Protein AF-A0A9D6L780-F1 (afdb_monomer)

Secondary structure (DSSP, 8-state):
-HHHHHHHHSTTPEEEEEEEEEETTEEEEEEEEE-TTS-EEEEEEETTS-EE--

Sequence (54 aa):
AVRQALEKKYPKAKIRVAEKVTEGASVGYEFKVTTAEGKKAEVKFDASGKEMPL

Solvent-accessible surface area (backbone atoms only — not comparable to full-atom values): 3108 Å² total; per-residue (Å²): 87,40,70,59,40,49,41,72,75,40,55,82,36,46,77,76,45,79,44,82,44,74,59,90,94,45,57,34,38,38,35,36,32,32,37,72,87,67,47,78,48,74,51,26,21,36,75,76,26,48,80,46,85,124

Structure (mmCIF, N/CA/C/O backbone):
data_AF-A0A9D6L780-F1
#
_entry.id   AF-A0A9D6L780-F1
#
loop_
_atom_site.group_PDB
_atom_site.id
_atom_site.type_symbol
_atom_site.label_atom_id
_atom_site.label_alt_id
_atom_site.label_comp_id
_atom_site.label_asym_id
_atom_site.label_entity_id
_atom_site.label_seq_id
_atom_site.pdbx_PDB_ins_code
_atom_site.Cartn_x
_atom_site.Cartn_y
_atom_site.Cartn_z
_atom_site.occupancy
_atom_site.B_iso_or_equiv
_atom_site.auth_seq_id
_atom_site.auth_comp_id
_atom_site.auth_asym_id
_atom_site.auth_atom_id
_atom_site.pdbx_PDB_model_num
ATOM 1 N N . ALA A 1 1 ? 8.443 -5.727 0.867 1.00 95.12 1 ALA A N 1
ATOM 2 C CA . ALA A 1 1 ? 8.716 -4.310 1.172 1.00 95.12 1 ALA A CA 1
ATOM 3 C C . ALA A 1 1 ? 7.449 -3.448 1.117 1.00 95.12 1 ALA A C 1
ATOM 5 O O . ALA A 1 1 ? 7.053 -2.924 2.148 1.00 95.12 1 ALA A O 1
ATOM 6 N N . VAL A 1 2 ? 6.739 -3.393 -0.017 1.00 97.50 2 VAL A N 1
ATOM 7 C CA . VAL A 1 2 ? 5.519 -2.573 -0.216 1.00 97.50 2 VAL A CA 1
ATOM 8 C C . VAL A 1 2 ? 4.466 -2.703 0.891 1.00 97.50 2 VAL A C 1
ATOM 10 O O . VAL A 1 2 ? 4.036 -1.698 1.443 1.00 97.50 2 VAL A O 1
ATOM 13 N N . ARG A 1 3 ? 4.090 -3.928 1.288 1.00 97.62 3 ARG A N 1
ATOM 14 C CA . ARG A 1 3 ? 3.121 -4.137 2.382 1.00 97.62 3 ARG A CA 1
ATOM 15 C C . ARG A 1 3 ? 3.553 -3.465 3.693 1.00 97.62 3 ARG A C 1
ATOM 17 O O . ARG A 1 3 ? 2.726 -2.848 4.350 1.00 97.62 3 ARG A O 1
ATOM 24 N N . GLN A 1 4 ? 4.830 -3.578 4.062 1.00 98.25 4 GLN A N 1
ATOM 25 C CA . 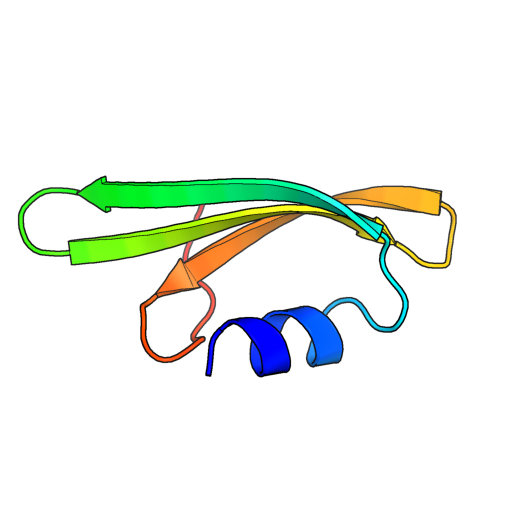GLN A 1 4 ? 5.358 -2.965 5.287 1.00 98.25 4 GLN A CA 1
ATOM 26 C C . GLN A 1 4 ? 5.376 -1.436 5.176 1.00 98.25 4 GLN A C 1
ATOM 28 O O . GLN A 1 4 ? 5.049 -0.754 6.141 1.00 98.25 4 GLN A O 1
ATOM 33 N N . ALA A 1 5 ? 5.713 -0.896 4.000 1.00 98.38 5 ALA A N 1
ATOM 34 C CA . ALA A 1 5 ? 5.664 0.542 3.746 1.00 98.38 5 ALA A CA 1
ATOM 35 C C . ALA A 1 5 ? 4.231 1.088 3.863 1.00 98.38 5 ALA A C 1
ATOM 37 O O . ALA A 1 5 ? 4.007 2.093 4.538 1.00 98.38 5 ALA A O 1
ATOM 38 N N . LEU A 1 6 ? 3.256 0.377 3.288 1.00 98.25 6 LEU A N 1
ATOM 39 C CA . LEU A 1 6 ? 1.842 0.725 3.382 1.00 98.25 6 LEU A CA 1
ATOM 40 C C . LEU A 1 6 ? 1.338 0.676 4.831 1.00 98.25 6 LEU A C 1
ATOM 42 O O . LEU A 1 6 ? 0.700 1.621 5.282 1.00 98.25 6 LEU A O 1
ATOM 46 N N . GLU A 1 7 ? 1.655 -0.388 5.574 1.00 98.06 7 GLU A N 1
ATOM 47 C CA . GLU A 1 7 ? 1.263 -0.541 6.981 1.00 98.06 7 GLU A CA 1
ATOM 48 C C . GLU A 1 7 ? 1.907 0.523 7.881 1.00 98.06 7 GLU A C 1
ATOM 50 O O . GLU A 1 7 ? 1.246 1.065 8.764 1.00 98.06 7 GLU A O 1
ATOM 55 N N . LYS A 1 8 ? 3.171 0.881 7.623 1.00 98.25 8 LYS A N 1
ATOM 56 C CA . LYS A 1 8 ? 3.868 1.957 8.338 1.00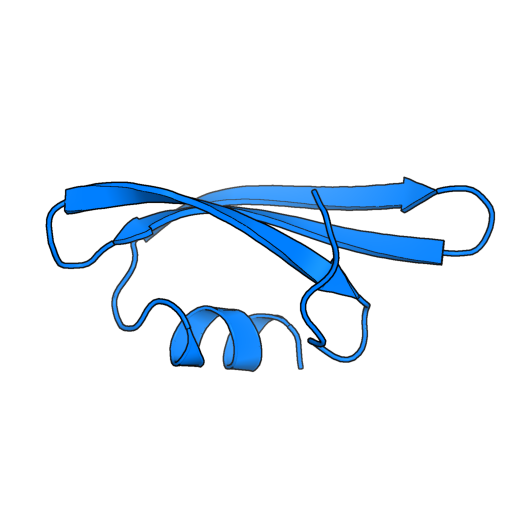 98.25 8 LYS A CA 1
ATOM 57 C C . LYS A 1 8 ? 3.239 3.324 8.067 1.00 98.25 8 LYS A C 1
ATOM 59 O O . LYS A 1 8 ? 3.133 4.128 8.989 1.00 98.25 8 LYS A O 1
ATOM 64 N N . LYS A 1 9 ? 2.845 3.601 6.818 1.00 97.69 9 LYS A N 1
ATOM 65 C CA . LYS A 1 9 ? 2.246 4.887 6.432 1.00 97.69 9 LYS A CA 1
ATOM 66 C C . LYS A 1 9 ? 0.791 5.013 6.889 1.00 97.69 9 LYS A C 1
ATOM 68 O O . LYS A 1 9 ? 0.378 6.079 7.335 1.00 97.69 9 LYS A O 1
ATOM 73 N N . TYR A 1 10 ? 0.029 3.928 6.797 1.00 97.81 10 TYR A N 1
ATOM 74 C CA . TYR A 1 10 ? -1.391 3.884 7.125 1.00 97.81 10 TYR A CA 1
ATOM 75 C C . TYR A 1 10 ? -1.687 2.731 8.095 1.00 97.81 10 TYR A C 1
ATOM 77 O O . TYR A 1 10 ? -2.322 1.738 7.717 1.00 97.81 10 TYR A O 1
ATOM 85 N N . PRO A 1 11 ? -1.245 2.840 9.360 1.00 98.06 11 PRO A N 1
ATOM 86 C CA . PRO A 1 11 ? -1.461 1.789 10.342 1.00 98.06 11 PRO A CA 1
ATOM 87 C C . PRO A 1 11 ? -2.957 1.520 10.517 1.00 98.06 11 PRO A C 1
ATOM 89 O O . PRO A 1 11 ? -3.764 2.443 10.644 1.00 98.06 11 PRO A O 1
ATOM 92 N N . LYS A 1 12 ? -3.325 0.232 10.523 1.00 97.19 12 LYS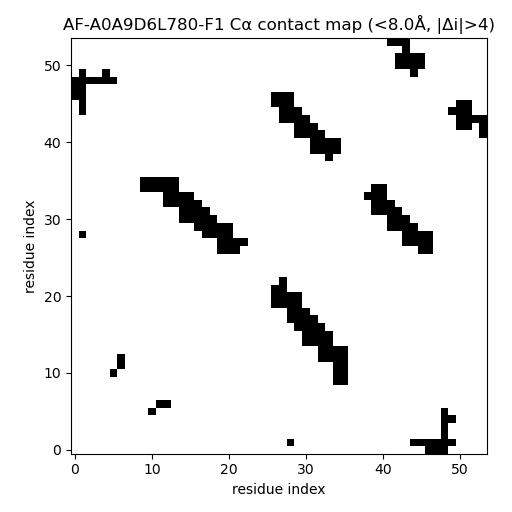 A N 1
ATOM 93 C CA . LYS A 1 12 ? -4.714 -0.259 10.644 1.00 97.19 12 LYS A CA 1
ATOM 94 C C . LYS A 1 12 ? -5.662 0.190 9.522 1.00 97.19 12 LYS A C 1
ATOM 96 O O . LYS A 1 12 ? -6.877 0.041 9.659 1.00 97.19 12 LYS A O 1
ATOM 101 N N . ALA A 1 13 ? -5.148 0.732 8.421 1.00 98.19 13 ALA A N 1
ATOM 102 C CA . ALA A 1 13 ? -5.997 1.119 7.308 1.00 98.19 13 ALA A CA 1
ATOM 103 C C . ALA A 1 13 ? -6.598 -0.096 6.597 1.00 98.19 13 ALA A C 1
ATOM 105 O O . ALA A 1 13 ? -5.985 -1.158 6.478 1.00 98.19 13 ALA A O 1
ATOM 106 N N . LYS A 1 14 ? -7.814 0.082 6.084 1.00 98.38 14 LYS A N 1
ATOM 107 C CA . LYS A 1 14 ? -8.479 -0.906 5.236 1.00 98.38 14 LYS A CA 1
ATOM 108 C C . LYS A 1 14 ? -8.087 -0.652 3.789 1.00 98.38 14 LYS A C 1
ATOM 110 O O . LYS A 1 14 ? -8.424 0.398 3.243 1.00 98.38 14 LYS A O 1
ATOM 115 N N . ILE A 1 15 ? -7.418 -1.616 3.168 1.00 98.31 15 ILE A N 1
ATOM 116 C CA . ILE A 1 15 ? -7.149 -1.595 1.729 1.00 98.31 15 ILE A CA 1
ATOM 117 C C . ILE A 1 15 ? -8.478 -1.788 0.994 1.00 98.31 15 ILE A C 1
ATOM 119 O O . ILE A 1 15 ? -9.230 -2.714 1.291 1.00 98.31 15 ILE A O 1
ATOM 123 N N . ARG A 1 16 ? -8.792 -0.875 0.076 1.00 98.38 16 ARG A N 1
ATOM 124 C CA . ARG A 1 16 ? -9.986 -0.919 -0.779 1.00 98.38 16 ARG A CA 1
ATOM 125 C C . ARG A 1 16 ? -9.642 -1.389 -2.181 1.00 98.38 16 ARG A C 1
ATOM 127 O O . ARG A 1 16 ? -10.388 -2.174 -2.748 1.00 98.38 16 ARG A O 1
ATOM 134 N N . VAL A 1 17 ? -8.519 -0.907 -2.703 1.00 98.00 17 VAL A N 1
ATOM 135 C CA . VAL A 1 17 ? -7.974 -1.273 -4.011 1.00 98.00 17 VAL A CA 1
ATOM 136 C C . VAL A 1 17 ? -6.477 -1.488 -3.849 1.00 98.00 17 VAL A C 1
ATOM 138 O O . VAL A 1 17 ? -5.835 -0.766 -3.082 1.00 98.00 17 VAL A O 1
ATOM 141 N N . ALA A 1 18 ? -5.950 -2.486 -4.548 1.00 98.19 18 ALA A N 1
ATOM 142 C CA . ALA A 1 18 ? -4.527 -2.737 -4.690 1.00 98.19 18 ALA A CA 1
ATOM 143 C C . ALA A 1 18 ? -4.267 -3.119 -6.148 1.00 98.19 18 ALA A C 1
ATOM 145 O O . ALA A 1 18 ? -4.779 -4.136 -6.616 1.00 98.19 18 ALA A O 1
ATOM 146 N N . GLU A 1 19 ? -3.490 -2.306 -6.853 1.00 97.75 19 GLU A N 1
ATOM 147 C CA . GLU A 1 19 ? -3.213 -2.476 -8.278 1.00 97.75 19 GLU A CA 1
ATOM 148 C C . GLU A 1 19 ? -1.709 -2.524 -8.524 1.00 97.75 19 GLU A C 1
ATOM 150 O O . GLU A 1 19 ? -0.931 -1.805 -7.898 1.00 97.75 19 GLU A O 1
ATOM 155 N N . LYS A 1 20 ? -1.288 -3.392 -9.448 1.00 96.69 20 LYS A N 1
ATOM 156 C CA . LYS A 1 20 ? 0.064 -3.361 -10.004 1.00 96.69 20 LYS A CA 1
ATOM 157 C C . LYS A 1 20 ? 0.039 -2.441 -11.217 1.00 96.69 20 LYS A C 1
ATOM 159 O O . LYS A 1 20 ? -0.654 -2.730 -12.188 1.00 96.69 20 LYS A O 1
ATOM 164 N N . VAL A 1 21 ? 0.841 -1.388 -11.180 1.00 94.25 21 VAL A N 1
ATOM 165 C CA . VAL A 1 21 ? 0.987 -0.425 -12.272 1.00 94.25 21 VAL A CA 1
ATOM 166 C C . VAL A 1 21 ? 2.305 -0.709 -12.986 1.00 94.25 21 VAL A C 1
ATOM 168 O O . VAL A 1 21 ? 3.336 -0.894 -12.341 1.00 94.25 21 VAL A O 1
ATOM 171 N N . THR A 1 22 ? 2.277 -0.795 -14.315 1.00 92.81 22 THR A N 1
ATOM 172 C CA . THR A 1 22 ? 3.492 -0.965 -15.126 1.00 92.81 22 THR A CA 1
ATOM 173 C C . THR A 1 22 ? 3.635 0.239 -16.046 1.00 92.81 22 THR A C 1
ATOM 175 O O . THR A 1 22 ? 2.760 0.484 -16.871 1.00 92.81 22 THR A O 1
ATOM 178 N N . GLU A 1 23 ? 4.728 0.983 -15.896 1.00 85.38 23 GLU A N 1
ATOM 179 C CA . GLU A 1 23 ? 5.043 2.177 -16.687 1.00 85.38 23 GLU A CA 1
ATOM 180 C C . GLU A 1 23 ? 6.386 1.960 -17.382 1.00 85.38 23 GLU A C 1
ATOM 182 O O . GLU A 1 23 ? 7.457 2.074 -16.780 1.00 85.38 23 GLU A O 1
ATOM 187 N N . GLY A 1 24 ? 6.335 1.565 -18.656 1.00 88.75 24 GLY A N 1
ATOM 188 C CA . GLY A 1 24 ? 7.522 1.114 -19.379 1.00 88.75 24 GLY A CA 1
ATOM 189 C C . GLY A 1 24 ? 8.156 -0.102 -18.696 1.00 88.75 24 GLY A C 1
ATOM 190 O O . GLY A 1 24 ? 7.518 -1.142 -18.554 1.00 88.75 24 GLY A O 1
ATOM 191 N N . ALA A 1 25 ? 9.412 0.033 -18.264 1.00 89.69 25 ALA A N 1
ATOM 192 C CA . ALA A 1 25 ? 10.137 -1.011 -17.533 1.00 89.69 25 ALA A CA 1
ATOM 193 C C . ALA A 1 25 ? 9.916 -0.968 -16.005 1.00 89.69 25 ALA A C 1
ATOM 195 O O . ALA A 1 25 ? 10.376 -1.859 -15.290 1.00 89.69 25 ALA A O 1
ATOM 196 N N . SER A 1 26 ? 9.233 0.059 -15.492 1.00 89.31 26 SER A N 1
ATOM 197 C CA . SER A 1 26 ? 9.036 0.265 -14.057 1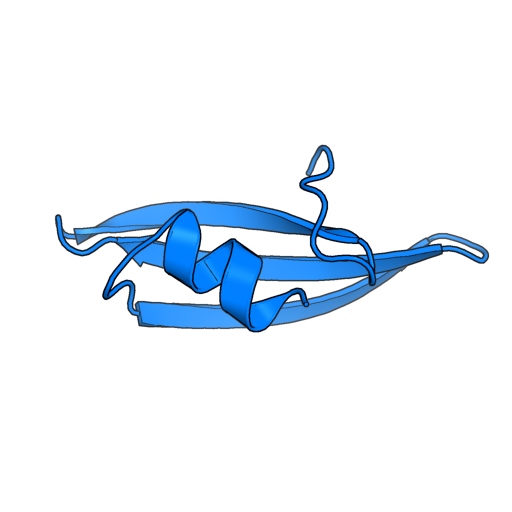.00 89.31 26 SER A CA 1
ATOM 198 C C . SER A 1 26 ? 7.778 -0.440 -13.560 1.00 89.31 26 SER A C 1
ATOM 200 O O . SER A 1 26 ? 6.716 -0.359 -14.177 1.00 89.31 26 SER A O 1
ATOM 202 N N . VAL A 1 27 ? 7.887 -1.093 -12.400 1.00 94.12 27 VAL A N 1
ATOM 203 C CA . VAL A 1 27 ? 6.753 -1.692 -11.685 1.00 94.12 27 VAL A CA 1
ATOM 204 C C . VAL A 1 27 ? 6.469 -0.883 -10.424 1.00 94.12 27 VAL A C 1
ATOM 206 O O . VAL A 1 27 ? 7.333 -0.754 -9.553 1.00 94.12 27 VAL A O 1
ATOM 209 N N . GLY A 1 28 ? 5.241 -0.386 -10.324 1.00 96.25 28 GLY A N 1
ATOM 210 C CA . GLY A 1 28 ? 4.684 0.258 -9.144 1.00 96.25 28 GLY A CA 1
ATOM 211 C C . GLY A 1 28 ? 3.468 -0.489 -8.599 1.00 96.25 28 GLY A C 1
ATOM 212 O O . GLY A 1 28 ? 2.909 -1.383 -9.239 1.00 96.25 28 GLY A O 1
ATOM 213 N N . TYR A 1 29 ? 3.062 -0.109 -7.396 1.00 98.06 29 TYR A N 1
ATOM 214 C CA . TYR A 1 29 ? 1.889 -0.627 -6.710 1.00 98.06 29 TYR A CA 1
ATOM 215 C C . TYR A 1 29 ? 1.089 0.533 -6.147 1.00 98.06 29 TYR A C 1
ATOM 217 O O . TYR A 1 29 ? 1.610 1.296 -5.333 1.00 98.06 29 TYR A O 1
ATOM 225 N N . GLU A 1 30 ? -0.163 0.642 -6.560 1.00 98.25 30 GLU A N 1
ATOM 226 C CA . GLU A 1 30 ? -1.071 1.696 -6.131 1.00 98.25 30 GLU A CA 1
ATOM 227 C C . GLU A 1 30 ? -2.131 1.135 -5.187 1.00 98.25 30 GLU A C 1
ATOM 229 O O . GLU A 1 30 ? -2.641 0.027 -5.373 1.00 98.25 30 GLU A O 1
ATOM 234 N N . PHE A 1 31 ? -2.445 1.895 -4.141 1.00 98.56 31 PHE A N 1
ATOM 235 C CA . PHE A 1 31 ? -3.401 1.512 -3.118 1.00 98.56 31 PHE A CA 1
ATOM 236 C C . PHE A 1 31 ? -4.383 2.637 -2.851 1.00 98.56 31 PHE A C 1
ATOM 238 O O . PHE A 1 31 ? -3.984 3.746 -2.500 1.00 98.56 31 PHE A O 1
ATOM 245 N N . LYS A 1 32 ? -5.675 2.302 -2.868 1.00 98.62 32 LYS A N 1
ATOM 246 C CA . LYS A 1 32 ? -6.722 3.126 -2.253 1.00 98.62 32 LYS A CA 1
ATOM 247 C C . LYS A 1 32 ? -7.030 2.545 -0.889 1.00 98.62 32 LYS A C 1
ATOM 249 O O . LYS A 1 32 ? -7.391 1.371 -0.780 1.00 98.62 32 LYS A O 1
ATOM 254 N N . VAL A 1 33 ? -6.915 3.354 0.156 1.00 98.62 33 VAL A N 1
ATOM 255 C CA . VAL A 1 33 ? -7.132 2.927 1.540 1.00 98.62 33 VAL A CA 1
ATOM 256 C C . VAL A 1 33 ? -8.180 3.784 2.238 1.00 98.62 33 VAL A C 1
ATOM 258 O O . VAL A 1 33 ? -8.425 4.937 1.887 1.00 98.62 33 VAL A O 1
ATOM 261 N N . THR A 1 34 ? -8.812 3.213 3.258 1.00 98.56 34 THR A N 1
ATOM 262 C CA . THR A 1 34 ? -9.523 3.966 4.294 1.00 98.56 34 THR A CA 1
ATOM 263 C C . THR A 1 34 ? -8.666 3.946 5.557 1.00 98.56 34 THR A C 1
ATOM 265 O O . THR A 1 34 ? -8.424 2.863 6.089 1.00 98.56 34 THR A O 1
ATOM 268 N N . THR A 1 35 ? -8.187 5.103 6.022 1.00 97.75 35 THR A N 1
ATOM 269 C CA . THR A 1 35 ? -7.346 5.215 7.225 1.00 97.75 35 THR A CA 1
ATOM 270 C C . THR A 1 35 ? -8.109 4.792 8.480 1.00 97.75 35 THR A C 1
ATOM 272 O O . THR A 1 35 ? -9.335 4.654 8.464 1.00 97.75 35 THR A O 1
ATOM 275 N N . ALA A 1 36 ? -7.392 4.612 9.593 1.00 97.56 36 ALA A N 1
ATOM 276 C CA . ALA A 1 36 ? -8.011 4.319 10.886 1.00 97.56 36 ALA A CA 1
ATOM 277 C C . ALA A 1 36 ? -9.012 5.407 11.331 1.00 97.56 36 ALA A C 1
ATOM 279 O O . ALA A 1 36 ? -9.985 5.100 12.011 1.00 97.56 36 ALA A O 1
ATOM 280 N N . GLU A 1 37 ?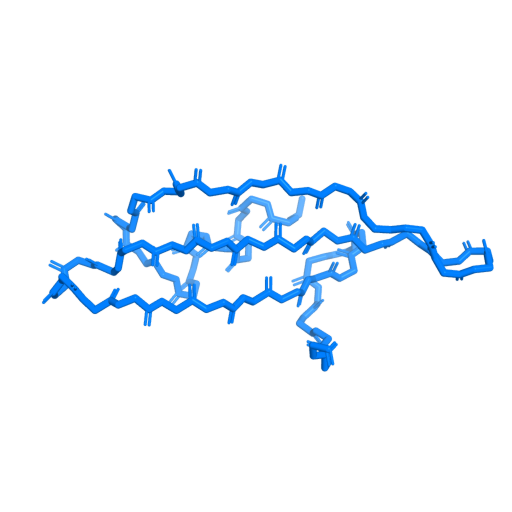 -8.814 6.655 10.896 1.00 97.12 37 GLU A N 1
ATOM 281 C CA . GLU A 1 37 ? -9.719 7.787 11.146 1.00 97.12 37 GLU A CA 1
ATOM 282 C C . GLU A 1 37 ? -10.907 7.840 10.164 1.00 97.12 37 GLU A C 1
ATOM 284 O O . GLU A 1 37 ? -11.692 8.782 10.190 1.00 97.12 37 GLU A O 1
ATOM 289 N N . GLY A 1 38 ? -11.025 6.876 9.244 1.00 97.88 38 GLY A N 1
ATOM 290 C CA . GLY A 1 38 ? -12.093 6.835 8.242 1.00 97.88 38 GLY A CA 1
ATOM 291 C C . GLY A 1 38 ? -11.848 7.692 6.994 1.00 97.88 38 GLY A C 1
ATOM 292 O O . GLY A 1 38 ? -12.712 7.739 6.117 1.00 97.88 38 GLY A O 1
ATOM 293 N N . LYS A 1 39 ? -10.683 8.340 6.861 1.00 98.19 39 LYS A N 1
ATOM 294 C CA . LYS A 1 39 ? -10.341 9.155 5.682 1.00 98.19 39 LYS A CA 1
ATOM 295 C C . LYS A 1 39 ? -9.979 8.267 4.495 1.00 98.19 39 LYS A C 1
ATOM 297 O O . LYS A 1 39 ? -9.365 7.218 4.669 1.00 98.19 39 LYS A O 1
ATOM 302 N N . LYS A 1 40 ? -10.327 8.686 3.280 1.00 98.38 40 LYS A N 1
ATOM 303 C CA . LYS A 1 40 ? -9.869 8.021 2.051 1.00 98.38 40 LYS A CA 1
ATOM 304 C C . LYS A 1 40 ? -8.521 8.602 1.634 1.00 98.38 40 LYS A C 1
ATOM 306 O O . LYS A 1 40 ? -8.346 9.815 1.692 1.00 98.38 40 LYS A O 1
ATOM 311 N N . ALA A 1 41 ? -7.598 7.7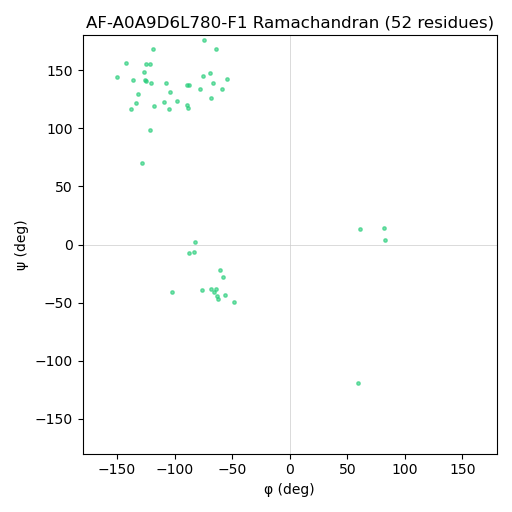41 1.226 1.00 98.00 41 ALA A N 1
ATOM 312 C CA . ALA A 1 41 ? -6.298 8.135 0.699 1.00 98.00 41 ALA A CA 1
ATOM 313 C C . ALA A 1 41 ? -5.883 7.212 -0.449 1.00 98.00 41 ALA A C 1
ATOM 315 O O . ALA A 1 41 ? -6.334 6.066 -0.525 1.00 98.00 41 ALA A O 1
ATOM 316 N N . GLU A 1 42 ? -5.010 7.726 -1.302 1.00 98.38 42 GLU A N 1
ATOM 317 C CA . GLU A 1 42 ? -4.383 7.017 -2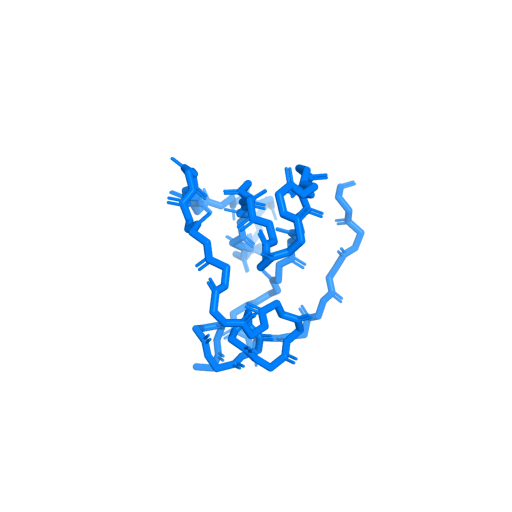.411 1.00 98.38 42 GLU A CA 1
ATOM 318 C C . GLU A 1 42 ? -2.865 7.148 -2.275 1.00 98.38 42 GLU A C 1
ATOM 320 O O . GLU A 1 42 ? -2.367 8.187 -1.835 1.00 98.38 42 GLU A O 1
ATOM 325 N N . VAL A 1 43 ? -2.134 6.074 -2.565 1.00 98.06 43 VAL A N 1
ATOM 326 C CA . VAL A 1 43 ? -0.672 6.045 -2.466 1.00 98.06 43 VAL A CA 1
ATOM 327 C C . VAL A 1 43 ? -0.087 5.073 -3.480 1.00 98.06 43 VAL A C 1
ATOM 329 O O . VAL A 1 43 ? -0.643 3.997 -3.697 1.00 98.06 43 VAL A O 1
ATOM 332 N N . LYS A 1 44 ? 1.071 5.420 -4.041 1.00 98.06 44 LYS A N 1
ATOM 333 C CA . LYS A 1 44 ? 1.837 4.574 -4.954 1.00 98.06 44 LYS A CA 1
ATOM 334 C C . LYS A 1 44 ? 3.225 4.306 -4.389 1.00 98.06 44 LYS A C 1
ATOM 336 O O . LYS A 1 44 ? 3.868 5.193 -3.830 1.00 98.06 44 LYS A O 1
ATOM 341 N N . PHE A 1 45 ? 3.685 3.069 -4.528 1.00 98.19 45 PHE A N 1
ATOM 342 C CA . PHE A 1 45 ? 5.021 2.638 -4.130 1.00 98.19 45 PHE A CA 1
ATOM 343 C C . PHE A 1 45 ? 5.731 1.946 -5.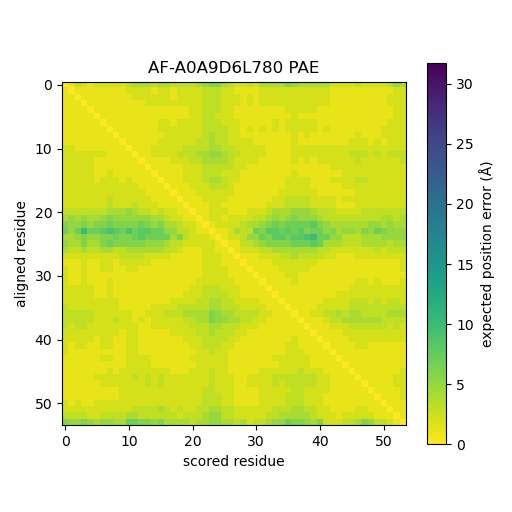289 1.00 98.19 45 PHE A C 1
ATOM 345 O O . PHE A 1 45 ? 5.095 1.251 -6.078 1.00 98.19 45 PHE A O 1
ATOM 352 N N . ASP A 1 46 ? 7.053 2.063 -5.360 1.00 96.94 46 ASP A N 1
ATOM 353 C CA . ASP A 1 46 ? 7.864 1.172 -6.192 1.00 96.94 46 ASP A CA 1
ATOM 354 C C . ASP A 1 46 ? 7.998 -0.231 -5.560 1.00 96.94 46 ASP A C 1
ATOM 356 O O . ASP A 1 46 ? 7.553 -0.486 -4.436 1.00 96.94 46 ASP A O 1
ATOM 360 N N . ALA A 1 47 ? 8.642 -1.167 -6.263 1.00 96.25 47 ALA A N 1
ATOM 361 C CA . ALA A 1 47 ? 8.848 -2.532 -5.768 1.00 96.25 47 ALA A CA 1
ATOM 362 C C . ALA A 1 47 ? 9.668 -2.622 -4.461 1.00 96.25 47 ALA A C 1
ATOM 364 O O . ALA A 1 47 ? 9.537 -3.599 -3.714 1.00 96.25 47 ALA A O 1
ATOM 365 N N . SER A 1 48 ? 10.473 -1.601 -4.151 1.00 96.88 48 SER A N 1
ATOM 366 C CA . SER A 1 48 ? 11.238 -1.496 -2.905 1.00 96.88 48 SER A CA 1
ATOM 367 C C . SER A 1 48 ? 10.415 -0.934 -1.738 1.00 96.88 48 SER A C 1
ATOM 369 O O . SER A 1 48 ? 10.866 -0.970 -0.596 1.00 96.88 48 SER A O 1
ATOM 371 N N . GLY A 1 49 ? 9.178 -0.486 -1.985 1.00 97.50 49 GLY A N 1
ATOM 372 C CA . GLY A 1 49 ? 8.320 0.137 -0.979 1.00 97.50 49 GLY A CA 1
ATOM 373 C C . GLY A 1 49 ? 8.622 1.619 -0.754 1.00 97.50 49 GLY A C 1
ATOM 374 O O . GLY A 1 49 ? 8.162 2.180 0.240 1.00 97.50 49 GLY A O 1
ATOM 375 N N . LYS A 1 50 ? 9.381 2.258 -1.649 1.00 97.44 50 LYS A N 1
ATOM 376 C CA . LYS A 1 50 ? 9.559 3.710 -1.646 1.00 97.44 50 LYS A CA 1
ATOM 377 C C . LYS A 1 50 ? 8.324 4.355 -2.258 1.00 97.44 50 LYS A C 1
ATOM 379 O O . LYS A 1 50 ? 7.837 3.913 -3.295 1.00 97.44 50 LYS A O 1
ATOM 384 N N . GLU A 1 51 ? 7.816 5.391 -1.606 1.00 97.06 51 GLU A N 1
ATOM 385 C CA . GLU A 1 51 ? 6.684 6.158 -2.114 1.00 97.06 51 GLU A CA 1
ATOM 386 C C . GLU A 1 51 ? 7.054 6.913 -3.395 1.00 97.06 51 GLU A C 1
ATOM 388 O O . GLU A 1 51 ? 8.148 7.472 -3.513 1.00 97.06 51 GLU A O 1
ATOM 393 N N . MET A 1 52 ? 6.124 6.910 -4.343 1.00 94.50 52 MET A N 1
ATOM 394 C CA . MET A 1 52 ? 6.240 7.537 -5.653 1.00 94.50 52 MET A CA 1
ATOM 395 C C . MET A 1 52 ? 5.111 8.563 -5.822 1.00 94.50 52 MET A C 1
ATOM 397 O O . MET A 1 52 ? 4.060 8.412 -5.194 1.00 94.50 52 MET A O 1
ATOM 401 N N . PRO A 1 53 ? 5.291 9.582 -6.679 1.00 92.94 53 PRO A N 1
ATOM 402 C CA . PRO A 1 53 ? 4.175 10.402 -7.140 1.00 92.94 53 PRO A CA 1
ATOM 403 C C . PRO A 1 53 ? 3.073 9.520 -7.744 1.00 92.94 53 PRO A C 1
ATOM 405 O O . PRO A 1 53 ? 3.394 8.517 -8.391 1.00 92.94 53 PRO A O 1
ATOM 408 N N . LEU A 1 54 ? 1.812 9.889 -7.502 1.00 88.31 54 LEU A N 1
ATOM 409 C CA . LEU A 1 54 ? 0.644 9.268 -8.135 1.00 88.31 54 LEU A CA 1
ATOM 410 C C . LEU A 1 54 ? 0.662 9.537 -9.642 1.00 88.31 54 LEU A C 1
ATOM 412 O O . LEU A 1 54 ? 0.815 10.727 -10.005 1.00 88.31 54 LEU A O 1
#

Foldseek 3Di:
DQVVLCCVVAPPKAWPDWDWDDDPPFIKIKTWIQGPVRDTDIWMAGPVNHTDDD

Mean predicted aligned error: 2.07 Å

Nearest PDB structures (foldseek):
  2yvm-assembly1_A  TM=8.012E-01  e=1.836E-01  Thermus thermophilus HB8
  2gu3-assembly1_A  TM=6.854E-01  e=2.196E-01  Bacillus subtilis subsp. subtilis str. 168
  3dwq-assembly1_D  TM=7.582E-01  e=2.129E+00  Escherichia coli
  3lyg-assembly1_A-2  TM=5.856E-01  e=9.787E-01  Colwellia psychrerythraea 34H
  2h63-assembly1_C  TM=4.603E-01  e=2.961E-01  Homo sapiens

pLDDT: mean 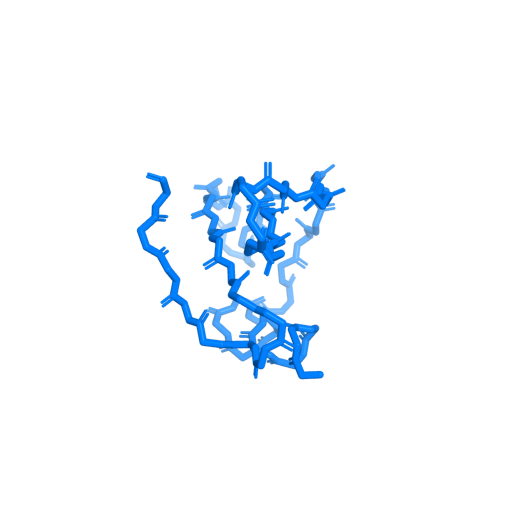96.53, std 3.0, range [85.38, 98.62]

Radius of gyration: 10.81 Å; Cα contacts (8 Å, |Δi|>4): 104; chains: 1; bounding box: 23×15×30 Å